Protein AF-A0A2V9J237-F1 (afdb_monomer_lite)

Radius of gyration: 21.01 Å; chains: 1; bounding box: 44×22×63 Å

Structure (mmCIF, N/CA/C/O backbone):
data_AF-A0A2V9J237-F1
#
_entry.id   AF-A0A2V9J237-F1
#
loop_
_atom_site.group_PDB
_atom_sit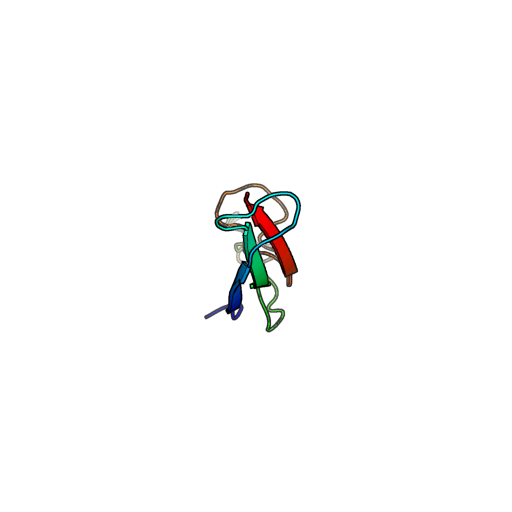e.id
_atom_site.type_symbol
_atom_site.label_atom_id
_atom_site.label_alt_id
_atom_site.label_comp_id
_atom_site.label_asym_id
_atom_site.label_entity_id
_atom_site.label_seq_id
_atom_site.pdbx_PDB_ins_code
_atom_site.Cartn_x
_atom_site.Cartn_y
_atom_site.Cartn_z
_atom_site.occupancy
_atom_site.B_iso_or_equiv
_atom_site.auth_seq_id
_atom_site.auth_comp_id
_atom_site.auth_asym_id
_atom_site.auth_atom_id
_atom_site.pdbx_PDB_model_num
ATOM 1 N N . MET A 1 1 ? 0.750 -11.411 -13.056 1.00 48.19 1 MET A N 1
ATOM 2 C CA . MET A 1 1 ? 0.598 -11.005 -11.642 1.00 48.19 1 MET A CA 1
ATOM 3 C C . MET A 1 1 ? 1.967 -10.592 -11.127 1.00 48.19 1 MET A C 1
ATOM 5 O O . MET A 1 1 ? 2.795 -11.453 -10.869 1.00 48.19 1 MET A O 1
ATOM 9 N N . ILE A 1 2 ? 2.251 -9.291 -11.101 1.00 54.50 2 ILE A N 1
ATOM 10 C CA . ILE A 1 2 ? 3.486 -8.728 -10.537 1.00 54.50 2 ILE A CA 1
ATOM 11 C C . ILE A 1 2 ? 3.096 -8.134 -9.186 1.00 54.50 2 ILE A C 1
ATOM 13 O O . ILE A 1 2 ? 2.171 -7.334 -9.160 1.00 54.50 2 ILE A O 1
ATOM 17 N N . GLY A 1 3 ? 3.775 -8.546 -8.110 1.00 64.94 3 GLY A N 1
ATOM 18 C CA . GLY A 1 3 ? 3.515 -8.079 -6.746 1.00 64.94 3 GLY A CA 1
ATOM 19 C C . GLY A 1 3 ? 2.205 -8.626 -6.172 1.00 64.94 3 GLY A C 1
ATOM 20 O O . GLY A 1 3 ? 1.120 -8.239 -6.584 1.00 64.94 3 GLY A O 1
ATOM 21 N N . THR A 1 4 ? 2.284 -9.562 -5.226 1.00 78.25 4 THR A N 1
ATOM 22 C CA . THR A 1 4 ? 1.096 -9.962 -4.458 1.00 78.25 4 THR A CA 1
ATOM 23 C C . THR A 1 4 ? 0.803 -8.883 -3.428 1.00 78.25 4 THR A C 1
ATOM 25 O O . THR A 1 4 ? 1.616 -8.675 -2.523 1.00 78.25 4 THR A O 1
ATOM 28 N N . ASP A 1 5 ? -0.353 -8.244 -3.555 1.00 85.69 5 ASP A N 1
ATOM 29 C CA . ASP A 1 5 ? -0.857 -7.277 -2.586 1.00 85.69 5 ASP A CA 1
ATOM 30 C C . ASP A 1 5 ? -1.875 -7.955 -1.672 1.00 85.69 5 ASP A C 1
ATOM 32 O O . ASP A 1 5 ? -2.728 -8.723 -2.126 1.00 85.69 5 ASP A O 1
ATOM 36 N N . TRP A 1 6 ? -1.786 -7.687 -0.372 1.00 86.44 6 TRP A N 1
ATOM 37 C CA . TRP A 1 6 ? -2.744 -8.208 0.595 1.00 86.44 6 TRP A CA 1
ATOM 38 C C . TRP A 1 6 ? -2.987 -7.229 1.735 1.00 86.44 6 TRP A C 1
ATOM 40 O O . TRP A 1 6 ? -2.116 -6.446 2.118 1.00 86.44 6 TRP A O 1
ATOM 50 N N . ALA A 1 7 ? -4.188 -7.305 2.303 1.00 90.69 7 ALA A N 1
ATOM 51 C CA . ALA A 1 7 ? -4.589 -6.503 3.444 1.00 90.69 7 ALA A CA 1
ATOM 52 C C . ALA A 1 7 ? -5.357 -7.353 4.457 1.00 90.69 7 ALA A C 1
ATOM 54 O O . ALA A 1 7 ? -6.162 -8.211 4.095 1.00 90.69 7 ALA A O 1
ATOM 55 N N . LEU A 1 8 ? -5.118 -7.079 5.735 1.00 94.19 8 LEU A N 1
ATOM 56 C CA . LEU A 1 8 ? -5.857 -7.618 6.868 1.00 94.19 8 LEU A CA 1
ATOM 57 C C . LEU A 1 8 ? -6.407 -6.451 7.679 1.00 94.19 8 LEU A C 1
ATOM 59 O O . LEU A 1 8 ? -5.693 -5.487 7.954 1.00 94.19 8 LEU A O 1
ATOM 63 N N . TRP A 1 9 ? -7.668 -6.532 8.089 1.00 95.00 9 TRP A N 1
ATOM 64 C CA . TRP A 1 9 ? -8.262 -5.517 8.950 1.00 95.00 9 TRP A CA 1
ATOM 65 C C . TRP A 1 9 ? -9.214 -6.123 9.970 1.00 95.00 9 TRP A C 1
ATOM 67 O O . TRP A 1 9 ? -9.782 -7.202 9.777 1.00 95.00 9 TRP A O 1
ATOM 77 N N . ARG A 1 10 ? -9.386 -5.405 11.078 1.00 96.06 10 ARG A N 1
ATOM 78 C CA . ARG A 1 10 ? -10.344 -5.749 12.122 1.00 96.06 10 ARG A CA 1
ATOM 79 C C . ARG A 1 10 ? -10.893 -4.495 12.775 1.00 96.06 10 ARG A C 1
ATOM 81 O O . ARG A 1 10 ? -10.182 -3.512 12.971 1.00 96.06 10 ARG A O 1
ATOM 88 N N . GLU A 1 11 ? -12.159 -4.578 13.148 1.00 95.88 11 GLU A N 1
ATOM 89 C CA . GLU A 1 11 ? -12.859 -3.530 13.873 1.00 95.88 11 GLU A CA 1
ATOM 90 C C . GLU A 1 11 ? -13.270 -4.031 15.255 1.00 95.88 11 GLU A C 1
ATOM 92 O O . GLU A 1 11 ? -13.725 -5.169 15.412 1.00 95.88 11 GLU A O 1
ATOM 97 N N . PHE A 1 12 ? -13.123 -3.165 16.250 1.00 93.19 12 PHE A N 1
ATOM 98 C CA . PHE A 1 12 ? -13.515 -3.407 17.628 1.00 93.19 12 PHE A CA 1
ATOM 99 C C . PHE A 1 12 ? -14.426 -2.281 18.085 1.00 93.19 12 PHE A C 1
ATOM 101 O O . PHE A 1 12 ? -14.104 -1.105 17.925 1.00 93.19 12 PHE A O 1
ATOM 108 N N . ARG A 1 13 ? -15.560 -2.650 18.675 1.00 93.00 13 ARG A N 1
ATOM 109 C CA . ARG A 1 13 ? -16.505 -1.711 19.277 1.00 93.00 13 ARG A CA 1
ATOM 110 C C . ARG A 1 13 ? -16.486 -1.902 20.780 1.00 93.00 13 ARG A C 1
ATOM 112 O O . ARG A 1 13 ? -16.664 -3.023 21.253 1.00 93.00 13 ARG A O 1
ATOM 119 N N . PHE A 1 14 ? -16.249 -0.830 21.521 1.00 89.06 14 PHE A N 1
ATOM 120 C CA . PHE A 1 14 ? -16.223 -0.862 22.978 1.00 89.06 14 PHE A CA 1
ATOM 121 C C . PHE A 1 14 ? -16.731 0.447 23.570 1.00 89.06 14 PHE A C 1
ATOM 123 O O . PHE A 1 14 ? -16.777 1.484 22.915 1.00 89.06 14 PHE A O 1
ATOM 130 N N . LYS A 1 15 ? -17.142 0.390 24.835 1.00 88.56 15 LYS A N 1
ATOM 131 C CA . LYS A 1 15 ? -17.528 1.571 25.606 1.00 88.56 15 LYS A CA 1
ATOM 132 C C . LYS A 1 15 ? -16.298 2.088 26.336 1.00 88.56 15 LYS A C 1
ATOM 134 O O . LYS A 1 15 ? -15.575 1.302 26.945 1.00 88.56 15 LYS A O 1
ATOM 139 N N . THR A 1 16 ? -16.066 3.393 26.292 1.00 81.00 16 THR A N 1
ATOM 140 C CA . THR A 1 16 ? -14.990 4.051 27.041 1.00 81.00 16 THR A CA 1
ATOM 141 C C . THR A 1 16 ? -15.572 5.025 28.064 1.00 81.00 16 THR A C 1
ATOM 143 O O . THR A 1 16 ? -16.717 5.456 27.922 1.00 81.00 16 THR A O 1
ATOM 146 N N . PRO A 1 17 ? -14.810 5.423 29.099 1.00 79.62 17 PRO A N 1
ATOM 147 C CA . PRO A 1 17 ? -15.240 6.490 30.003 1.00 79.62 17 PRO A CA 1
ATOM 148 C C . PRO A 1 17 ? -15.519 7.819 29.280 1.00 79.62 17 PRO A C 1
ATOM 150 O O . PRO A 1 17 ? -16.374 8.578 29.723 1.00 79.62 17 PRO A O 1
ATOM 153 N N . LEU A 1 18 ? -14.821 8.067 28.164 1.00 75.25 18 LEU A N 1
ATOM 154 C CA . LEU A 1 18 ? -14.955 9.255 27.312 1.00 75.25 18 LEU A CA 1
ATOM 155 C C . LEU A 1 18 ? -16.153 9.170 26.350 1.00 75.25 18 LEU A C 1
ATOM 157 O O . LEU A 1 18 ? -16.725 10.196 26.004 1.00 75.25 18 LEU A O 1
ATOM 161 N N . ASN A 1 19 ? -16.554 7.963 25.943 1.00 76.38 19 ASN A N 1
ATOM 162 C CA . ASN A 1 19 ? -17.724 7.720 25.106 1.00 76.38 19 ASN A CA 1
ATOM 163 C C . ASN A 1 19 ? -18.421 6.411 25.513 1.00 76.38 19 ASN A C 1
ATOM 165 O O . ASN A 1 19 ? -17.959 5.302 25.214 1.00 76.38 19 ASN A O 1
ATOM 169 N N . ARG A 1 20 ? -19.559 6.559 26.198 1.00 74.31 20 ARG A N 1
ATOM 170 C CA . ARG A 1 20 ? -20.337 5.456 26.786 1.00 74.31 20 ARG A CA 1
ATOM 171 C C . ARG A 1 20 ? -21.181 4.681 25.776 1.00 74.31 20 ARG A C 1
ATOM 173 O O . ARG A 1 20 ? -21.689 3.614 26.130 1.00 74.31 20 ARG A O 1
ATOM 180 N N . GLU A 1 21 ? -21.340 5.192 24.560 1.00 74.94 21 GLU A N 1
ATOM 181 C CA . GLU A 1 21 ? -22.258 4.611 23.583 1.00 74.94 21 GLU A CA 1
ATOM 182 C C . GLU A 1 21 ? -21.542 3.669 22.622 1.00 74.94 21 GLU A C 1
ATOM 184 O O . GLU A 1 21 ? -21.894 2.487 22.576 1.00 74.94 21 GLU A O 1
ATOM 189 N N . ASN A 1 22 ? -20.526 4.140 21.886 1.00 82.56 22 ASN A N 1
ATOM 190 C CA . ASN A 1 22 ? -19.868 3.304 20.879 1.00 82.56 22 ASN A CA 1
ATOM 191 C C . ASN A 1 22 ? -18.518 3.877 20.411 1.00 82.56 22 ASN A C 1
ATOM 193 O O . ASN A 1 22 ? -18.449 4.593 19.418 1.00 82.56 22 ASN A O 1
ATOM 197 N N . THR A 1 23 ? -17.423 3.531 21.089 1.00 90.62 23 THR A N 1
ATOM 198 C CA . THR A 1 23 ? -16.075 3.797 20.563 1.00 90.62 23 THR A CA 1
ATOM 199 C C . THR A 1 23 ? -15.709 2.722 19.541 1.00 90.62 23 THR A C 1
ATOM 201 O O . THR A 1 23 ? -15.800 1.529 19.839 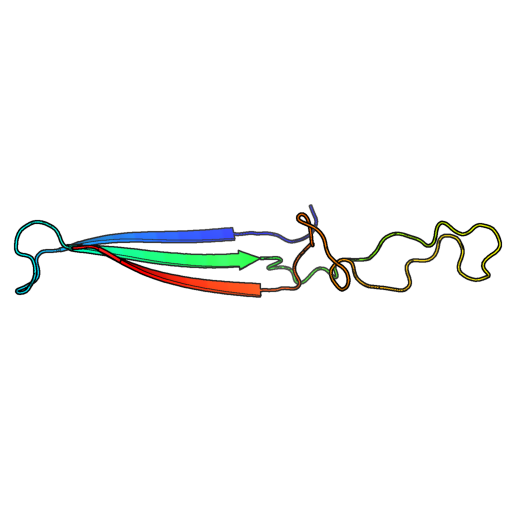1.00 90.62 23 THR A O 1
ATOM 204 N N . LEU A 1 24 ? -15.281 3.131 18.345 1.00 93.19 24 LEU A N 1
ATOM 205 C CA . LEU A 1 24 ? -14.834 2.241 17.273 1.00 93.19 24 LEU A CA 1
ATOM 20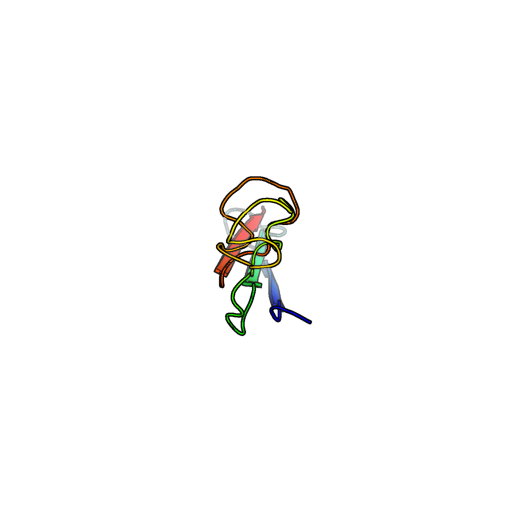6 C C . LEU A 1 24 ? -13.314 2.343 17.106 1.00 93.19 24 LEU A C 1
ATOM 208 O O . LEU A 1 24 ? -12.788 3.414 16.810 1.00 93.19 24 LEU A O 1
ATOM 212 N N . LEU A 1 25 ? -12.622 1.213 17.246 1.00 93.62 25 LEU A N 1
ATOM 213 C CA . LEU A 1 25 ? -11.212 1.048 16.904 1.00 93.62 25 LEU A CA 1
ATOM 214 C C . LEU A 1 25 ? -11.098 0.203 15.640 1.00 93.62 25 LEU A C 1
ATOM 216 O O . LEU A 1 25 ? -11.566 -0.933 15.603 1.00 93.62 25 LEU A O 1
ATOM 220 N N . GLN A 1 26 ? -10.438 0.740 14.624 1.00 96.50 26 GLN A N 1
ATOM 221 C CA . GLN A 1 26 ? -10.146 0.044 13.378 1.00 96.50 26 GLN A CA 1
ATOM 222 C C . GLN A 1 26 ? -8.637 -0.146 13.264 1.00 96.50 26 GLN A C 1
ATOM 224 O O . GLN A 1 26 ? -7.869 0.802 13.431 1.00 96.50 26 GLN A O 1
ATOM 229 N N . ILE A 1 27 ? -8.227 -1.375 12.969 1.00 96.94 27 ILE A N 1
ATOM 230 C CA . ILE A 1 27 ? -6.839 -1.748 12.708 1.00 96.94 27 ILE A CA 1
ATOM 231 C C . ILE A 1 27 ? -6.774 -2.270 11.280 1.00 96.94 27 ILE A C 1
ATOM 233 O O . ILE A 1 27 ? -7.574 -3.130 10.907 1.00 96.94 27 ILE A O 1
ATOM 237 N N . ARG A 1 28 ? -5.820 -1.775 10.494 1.00 96.75 28 ARG A N 1
ATOM 238 C CA . ARG A 1 28 ? -5.567 -2.227 9.126 1.00 96.75 28 ARG A CA 1
ATOM 239 C C . ARG A 1 28 ? -4.071 -2.410 8.910 1.00 96.75 28 ARG A C 1
ATOM 241 O O . ARG A 1 28 ? -3.277 -1.542 9.262 1.00 96.75 28 ARG A O 1
ATOM 248 N N . TRP A 1 29 ? -3.709 -3.541 8.328 1.00 95.06 29 TRP A N 1
ATOM 249 C CA . TRP A 1 29 ? -2.354 -3.881 7.931 1.00 95.06 29 TRP A CA 1
ATOM 250 C C . TRP A 1 29 ? -2.355 -4.243 6.454 1.00 95.06 29 TRP A C 1
ATOM 252 O O . TRP A 1 29 ? -3.095 -5.128 6.029 1.00 95.06 29 TRP A O 1
ATOM 262 N N . GLU A 1 30 ? -1.535 -3.551 5.678 1.00 93.06 30 GLU A N 1
ATOM 263 C CA . GLU A 1 30 ? -1.449 -3.697 4.231 1.00 93.06 30 GLU A CA 1
ATOM 264 C C . GLU A 1 30 ? -0.011 -3.976 3.826 1.00 93.06 30 GLU A C 1
ATOM 266 O O . GLU A 1 30 ? 0.932 -3.384 4.358 1.00 93.06 30 GLU A O 1
ATOM 271 N N . ASN A 1 31 ? 0.156 -4.885 2.875 1.00 89.69 31 ASN A N 1
ATOM 272 C CA . ASN A 1 31 ? 1.441 -5.196 2.281 1.00 89.69 31 ASN A CA 1
ATOM 273 C C . ASN A 1 31 ? 1.297 -5.131 0.770 1.00 89.69 31 ASN A C 1
ATOM 275 O O . ASN A 1 31 ? 0.494 -5.851 0.177 1.00 89.69 31 ASN A O 1
ATOM 279 N N . PHE A 1 32 ? 2.113 -4.273 0.176 1.00 86.50 32 PHE A N 1
ATOM 280 C CA . PHE A 1 32 ? 2.202 -4.065 -1.256 1.00 86.50 32 PHE A CA 1
ATOM 281 C C . PHE A 1 32 ? 3.477 -4.713 -1.763 1.00 86.50 32 PHE A C 1
ATOM 283 O O . PHE A 1 32 ? 4.536 -4.583 -1.134 1.00 86.50 32 PHE A O 1
ATOM 290 N N . ASN A 1 33 ? 3.381 -5.401 -2.897 1.00 82.12 33 ASN A N 1
ATOM 291 C CA . ASN A 1 33 ? 4.494 -6.111 -3.505 1.00 82.12 33 ASN A CA 1
ATOM 292 C C . ASN A 1 33 ? 5.182 -7.062 -2.501 1.00 82.12 33 ASN A C 1
ATOM 294 O O . ASN A 1 33 ? 6.395 -7.012 -2.280 1.00 82.12 33 ASN A O 1
ATOM 298 N N . ALA A 1 34 ? 4.397 -7.942 -1.866 1.00 80.25 34 ALA A N 1
ATOM 299 C CA . ALA A 1 34 ? 4.879 -8.844 -0.815 1.00 80.25 34 ALA A CA 1
ATOM 300 C C . ALA A 1 34 ? 6.006 -9.783 -1.290 1.00 80.25 34 ALA A C 1
ATOM 302 O O . ALA A 1 34 ? 6.865 -10.173 -0.502 1.00 80.25 34 ALA A O 1
ATOM 303 N N . LEU A 1 35 ? 6.029 -10.098 -2.590 1.00 84.12 35 LEU A N 1
ATOM 304 C CA . LEU A 1 35 ? 7.063 -10.915 -3.235 1.00 84.12 35 LEU A CA 1
ATOM 305 C C . LEU A 1 35 ? 8.286 -10.106 -3.702 1.00 84.12 35 LEU A C 1
ATOM 307 O O . LEU A 1 35 ? 9.202 -10.673 -4.288 1.00 84.12 35 LEU A O 1
ATOM 311 N N . ASN A 1 36 ? 8.322 -8.796 -3.434 1.00 81.19 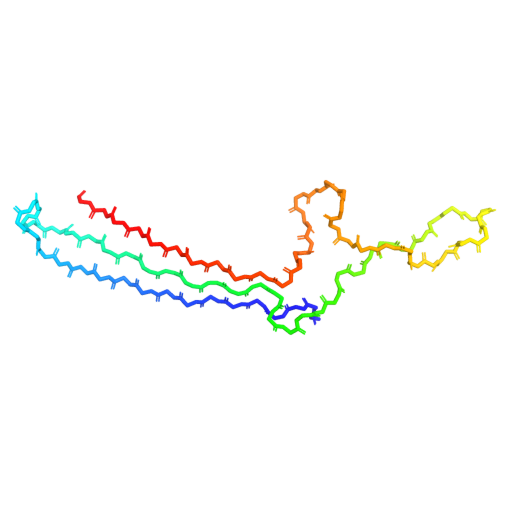36 ASN A N 1
ATOM 312 C CA . ASN A 1 36 ? 9.434 -7.902 -3.754 1.00 81.19 36 ASN A CA 1
ATOM 313 C C . ASN A 1 36 ? 9.875 -7.951 -5.230 1.00 81.19 36 ASN A C 1
ATOM 315 O O . ASN A 1 36 ? 11.066 -7.925 -5.538 1.00 81.19 36 ASN A O 1
ATOM 319 N N . HIS A 1 37 ? 8.922 -8.036 -6.157 1.00 82.00 37 HIS A N 1
ATOM 320 C CA . HIS A 1 37 ? 9.220 -7.946 -7.580 1.00 82.00 37 HIS A CA 1
ATOM 321 C C . HIS A 1 37 ? 9.679 -6.529 -7.922 1.00 82.00 37 HIS A C 1
ATOM 323 O O . HIS A 1 37 ? 9.044 -5.551 -7.526 1.00 82.00 37 HIS A O 1
ATOM 329 N N . ALA A 1 38 ? 10.781 -6.413 -8.663 1.00 79.75 38 ALA A N 1
ATOM 330 C CA . ALA A 1 38 ? 11.269 -5.118 -9.110 1.00 79.75 38 ALA A CA 1
ATOM 331 C C . ALA A 1 38 ? 10.252 -4.494 -10.084 1.00 79.75 38 ALA A C 1
ATOM 333 O O . ALA A 1 38 ? 9.916 -5.130 -11.088 1.00 79.75 38 ALA A O 1
ATOM 334 N N . PRO A 1 39 ? 9.755 -3.273 -9.821 1.00 76.69 39 PRO A N 1
ATOM 335 C CA . PRO A 1 39 ? 8.911 -2.575 -10.775 1.00 76.69 39 PRO A CA 1
ATOM 336 C C . PRO A 1 39 ? 9.801 -2.091 -11.923 1.00 76.69 39 PRO A C 1
ATOM 338 O O . PRO A 1 39 ? 10.478 -1.077 -11.802 1.00 76.69 39 PRO A O 1
ATOM 341 N N . LEU A 1 40 ? 9.883 -2.853 -13.013 1.00 81.19 40 LEU A N 1
ATOM 342 C CA . LEU A 1 40 ? 10.695 -2.499 -14.179 1.00 81.19 40 LEU A CA 1
ATOM 343 C C . LEU A 1 40 ? 10.025 -1.375 -14.974 1.00 81.19 40 LEU A C 1
ATOM 345 O O . LEU A 1 40 ? 8.817 -1.424 -15.199 1.00 81.19 40 LEU A O 1
ATOM 349 N N . GLY A 1 41 ? 10.807 -0.368 -15.370 1.00 77.50 41 GLY A N 1
ATOM 350 C CA . GLY A 1 41 ? 10.350 0.747 -16.196 1.00 77.50 41 GLY A CA 1
ATOM 351 C C . GLY A 1 41 ? 9.973 0.325 -17.614 1.00 77.50 41 GLY A C 1
ATOM 352 O O . GLY A 1 41 ? 10.136 -0.830 -18.010 1.00 77.50 41 GLY A O 1
ATOM 353 N N . GLU A 1 42 ? 9.479 1.279 -18.397 1.00 83.69 42 GLU A N 1
ATOM 354 C CA . GLU A 1 42 ? 9.207 1.025 -19.809 1.00 83.69 42 GLU A CA 1
ATOM 355 C C . GLU A 1 42 ? 10.519 0.903 -20.603 1.00 83.69 42 GLU A C 1
ATOM 357 O O . GLU A 1 42 ? 11.509 1.570 -20.274 1.00 83.69 42 GLU A O 1
ATOM 362 N N . PRO A 1 43 ? 10.560 0.051 -21.642 1.00 84.50 43 PRO A N 1
ATOM 363 C CA . PRO A 1 43 ? 11.686 0.005 -22.561 1.00 84.50 43 PRO A CA 1
ATOM 364 C C . PRO A 1 43 ? 11.897 1.359 -23.240 1.00 84.50 43 PRO A C 1
ATOM 366 O O . PRO A 1 43 ? 10.940 2.052 -23.576 1.00 84.50 43 PRO A O 1
ATOM 369 N N . ASN A 1 44 ? 13.151 1.714 -23.504 1.00 84.19 44 ASN A N 1
ATOM 370 C CA . ASN A 1 44 ? 13.474 2.920 -24.251 1.00 84.19 44 ASN A CA 1
ATOM 371 C C . ASN A 1 44 ? 12.872 2.862 -25.667 1.00 84.19 44 ASN A C 1
ATOM 373 O O . ASN A 1 44 ? 13.223 1.994 -26.468 1.00 84.19 44 ASN A O 1
ATOM 377 N N . THR A 1 45 ? 11.987 3.806 -25.979 1.00 88.81 45 THR A N 1
ATOM 378 C CA . THR A 1 45 ? 11.284 3.890 -27.267 1.00 88.81 45 THR A CA 1
ATOM 379 C C . THR A 1 45 ? 12.012 4.743 -28.309 1.00 88.81 45 THR A C 1
ATOM 381 O O . THR A 1 45 ? 11.521 4.888 -29.426 1.00 88.81 45 THR A O 1
ATOM 384 N N . VAL A 1 46 ? 13.158 5.336 -27.964 1.00 90.00 46 VAL A N 1
ATOM 385 C CA . VAL A 1 46 ? 13.961 6.179 -28.858 1.00 90.00 46 VAL A CA 1
ATOM 386 C C . VAL A 1 46 ? 14.776 5.278 -29.787 1.00 90.00 46 VAL A C 1
ATOM 388 O O . VAL A 1 46 ? 15.752 4.657 -29.370 1.00 90.00 46 VAL A O 1
ATOM 391 N N . THR A 1 47 ? 14.344 5.170 -31.043 1.00 86.88 47 THR A N 1
ATOM 392 C CA . THR A 1 47 ? 14.835 4.175 -32.014 1.00 86.88 47 THR A CA 1
ATOM 393 C C . THR A 1 47 ? 16.266 4.403 -32.497 1.00 86.88 47 THR A C 1
ATOM 395 O 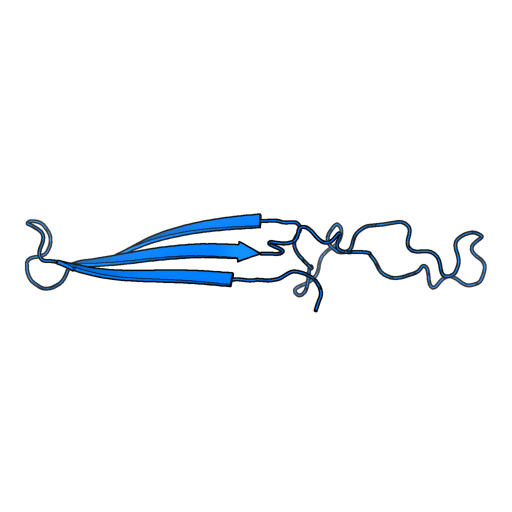O . THR A 1 47 ? 16.900 3.471 -32.976 1.00 86.88 47 THR A O 1
ATOM 398 N N . ASP A 1 48 ? 16.779 5.625 -32.386 1.00 91.94 48 ASP A N 1
ATOM 399 C CA . ASP A 1 48 ? 18.147 6.021 -32.737 1.00 91.94 48 ASP A CA 1
ATOM 400 C C . ASP A 1 48 ? 19.109 5.990 -31.534 1.00 91.94 48 ASP A C 1
ATOM 402 O O . ASP A 1 48 ? 20.292 6.307 -31.656 1.00 91.94 48 ASP A O 1
ATOM 406 N N . SER A 1 49 ? 18.629 5.566 -30.362 1.00 89.31 49 SER A N 1
ATOM 407 C CA . SER A 1 49 ? 19.450 5.387 -29.168 1.00 89.31 49 SER A CA 1
ATOM 408 C C . SER A 1 49 ? 20.166 4.035 -29.172 1.00 89.31 49 SER A C 1
ATOM 410 O O . SER A 1 49 ? 19.568 3.000 -29.457 1.00 89.31 49 SER A O 1
ATOM 412 N N . ALA A 1 50 ? 21.419 4.004 -28.707 1.00 90.00 50 ALA A N 1
ATOM 413 C CA . ALA A 1 50 ? 22.142 2.755 -28.431 1.00 90.00 50 ALA A CA 1
ATOM 414 C C . ALA A 1 50 ? 21.458 1.865 -27.369 1.00 90.00 50 ALA A C 1
ATOM 416 O O . ALA A 1 50 ? 21.806 0.696 -27.221 1.00 90.00 50 ALA A O 1
ATOM 417 N N . LEU A 1 51 ? 20.497 2.417 -26.623 1.00 88.56 51 LEU A N 1
ATOM 418 C CA . LEU A 1 51 ? 19.740 1.729 -25.579 1.00 88.56 51 LEU A CA 1
ATOM 419 C C . LEU A 1 51 ? 18.302 1.407 -26.019 1.00 88.56 51 LEU A C 1
ATOM 421 O O . LEU A 1 51 ? 17.477 1.080 -25.169 1.00 88.56 51 LEU A O 1
ATOM 425 N N . ALA A 1 52 ? 17.971 1.535 -27.310 1.00 90.00 52 ALA A N 1
ATOM 426 C CA . ALA A 1 52 ? 16.633 1.261 -27.837 1.00 90.00 52 ALA A CA 1
ATOM 427 C C . ALA A 1 52 ? 16.142 -0.146 -27.444 1.00 90.00 52 ALA A C 1
ATOM 429 O O . ALA A 1 52 ? 16.874 -1.132 -27.544 1.00 90.00 52 ALA A O 1
ATOM 430 N N . GLY A 1 53 ? 14.897 -0.243 -26.972 1.00 88.38 53 GLY A N 1
ATOM 431 C CA . GLY A 1 53 ? 14.277 -1.496 -26.534 1.00 88.38 53 GLY A CA 1
ATOM 432 C C . GLY A 1 53 ? 14.763 -2.037 -25.183 1.00 88.38 53 GLY A C 1
ATOM 433 O O . GLY A 1 53 ? 14.251 -3.059 -24.730 1.00 88.38 53 GLY A O 1
ATOM 434 N N . GLN A 1 54 ? 15.712 -1.375 -24.512 1.00 90.06 54 GLN A N 1
ATOM 435 C CA . GLN A 1 54 ? 16.200 -1.785 -23.192 1.00 90.06 54 GLN A CA 1
ATOM 436 C C . GLN A 1 54 ? 15.475 -1.044 -22.066 1.00 90.06 54 GLN A C 1
ATOM 438 O O . GLN A 1 54 ? 15.157 0.139 -22.187 1.00 90.06 54 GLN A O 1
ATOM 443 N N . ILE A 1 55 ? 15.255 -1.731 -20.944 1.00 85.25 55 ILE A N 1
ATOM 444 C CA . ILE A 1 55 ? 14.773 -1.120 -19.700 1.00 85.25 55 ILE A CA 1
ATOM 445 C C . ILE A 1 55 ? 15.993 -0.695 -18.882 1.00 85.25 55 ILE A C 1
ATOM 447 O O . ILE A 1 55 ? 16.787 -1.536 -18.467 1.00 85.25 55 ILE A O 1
ATOM 451 N N . THR A 1 56 ? 16.137 0.606 -18.639 1.00 83.00 56 THR A N 1
ATOM 452 C CA . THR A 1 56 ? 17.303 1.192 -17.948 1.00 83.00 56 THR A CA 1
ATOM 453 C C . THR A 1 56 ? 16.965 1.772 -16.573 1.00 83.00 56 THR A C 1
ATOM 455 O O . THR A 1 56 ? 17.835 2.316 -15.896 1.00 83.00 56 THR A O 1
ATOM 458 N N . GLY A 1 57 ? 15.709 1.646 -16.137 1.00 76.44 57 GLY A N 1
ATOM 459 C CA . GLY A 1 57 ? 15.225 2.204 -14.879 1.00 76.44 57 GLY A CA 1
ATOM 460 C C . GLY A 1 57 ? 14.069 1.416 -14.273 1.00 76.44 57 GLY A C 1
ATOM 461 O O . GLY A 1 57 ? 13.515 0.500 -14.881 1.00 76.44 57 GLY A O 1
ATOM 462 N N . LEU A 1 58 ? 13.714 1.788 -13.045 1.00 76.44 58 LEU A N 1
ATOM 463 C CA . LEU A 1 58 ? 12.563 1.252 -12.324 1.00 76.44 58 LEU A CA 1
ATOM 464 C C . LEU A 1 58 ? 11.330 2.131 -12.579 1.00 76.44 58 LEU A C 1
ATOM 466 O O . LEU A 1 58 ? 11.430 3.356 -12.645 1.00 76.44 58 LEU A O 1
ATOM 470 N N . LEU A 1 59 ? 10.161 1.510 -12.691 1.00 70.38 59 LEU A N 1
ATOM 471 C CA . LEU A 1 59 ? 8.870 2.182 -12.748 1.00 70.38 59 LEU A CA 1
ATOM 472 C C . LEU A 1 59 ? 8.569 2.761 -11.358 1.00 70.38 59 LEU A C 1
ATOM 474 O O . LEU A 1 59 ? 8.487 2.016 -10.385 1.00 70.38 59 LEU A O 1
ATOM 478 N N . GLY A 1 60 ? 8.428 4.085 -11.249 1.00 57.00 60 GLY A N 1
ATOM 479 C CA . GLY A 1 60 ? 8.071 4.752 -9.986 1.00 57.00 60 GLY A CA 1
ATOM 480 C C . GLY A 1 60 ? 9.011 5.864 -9.511 1.00 57.00 60 GLY A C 1
ATOM 481 O O . GLY A 1 60 ? 8.698 6.512 -8.517 1.00 57.00 60 GLY A O 1
ATOM 482 N N . THR A 1 61 ? 10.112 6.157 -10.210 1.00 51.34 61 THR A N 1
ATOM 483 C CA . THR A 1 61 ? 10.946 7.345 -9.921 1.00 51.34 61 THR A CA 1
ATOM 484 C C . THR A 1 61 ? 10.372 8.652 -10.476 1.00 51.34 61 THR A C 1
ATOM 486 O O . THR A 1 61 ? 10.763 9.723 -10.019 1.00 51.34 61 THR A O 1
ATOM 489 N N . PHE A 1 62 ? 9.411 8.596 -11.405 1.00 44.06 62 PHE A N 1
ATOM 490 C CA . PHE A 1 62 ? 8.824 9.777 -12.042 1.00 44.06 62 PHE A CA 1
ATOM 491 C C . PHE A 1 62 ? 7.294 9.647 -12.105 1.00 44.06 62 PHE A C 1
ATOM 493 O O . PHE A 1 62 ? 6.771 8.762 -12.771 1.00 44.06 62 PHE A O 1
ATOM 500 N N . LEU A 1 63 ? 6.600 10.501 -11.341 1.00 51.41 63 LEU A N 1
ATOM 501 C CA . LEU A 1 63 ? 5.167 10.845 -11.388 1.00 51.41 63 LEU A CA 1
ATOM 502 C C . LEU A 1 63 ? 4.237 9.966 -12.263 1.00 51.41 63 LEU A C 1
ATOM 504 O O . LEU A 1 63 ? 4.241 10.099 -13.484 1.00 51.41 63 LEU A O 1
ATOM 508 N N . LYS A 1 64 ? 3.298 9.231 -11.645 1.00 41.56 64 LYS A N 1
ATOM 509 C CA . LYS A 1 64 ? 1.866 9.190 -12.035 1.00 41.56 64 LYS A CA 1
ATOM 510 C C . LYS A 1 64 ? 1.081 8.222 -11.157 1.00 41.56 64 LYS A C 1
ATOM 512 O O . LYS A 1 64 ? 1.630 7.281 -10.601 1.00 41.56 64 LYS A O 1
ATOM 517 N N . ALA A 1 65 ? -0.225 8.452 -11.107 1.00 46.47 65 ALA A N 1
ATOM 518 C CA . ALA A 1 65 ? -1.281 7.767 -10.359 1.00 46.47 65 ALA A CA 1
ATOM 519 C C . ALA A 1 65 ? -1.358 6.217 -10.446 1.00 46.47 65 ALA A C 1
ATOM 521 O O . ALA A 1 65 ? -2.286 5.647 -9.890 1.00 46.47 65 ALA A O 1
ATOM 522 N N . ASN A 1 66 ? -0.406 5.546 -11.105 1.00 45.41 66 ASN A N 1
ATOM 523 C CA 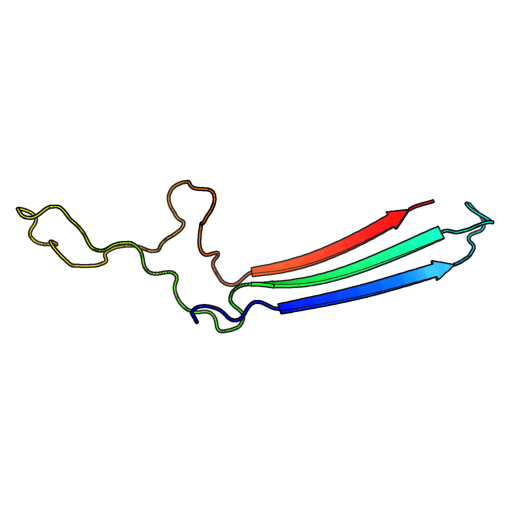. ASN A 1 66 ? -0.285 4.087 -11.242 1.00 45.41 66 ASN A CA 1
ATOM 524 C C . ASN A 1 66 ? 1.157 3.599 -10.983 1.00 45.41 66 ASN A C 1
ATOM 526 O O . ASN A 1 66 ? 1.615 2.637 -11.597 1.00 45.41 66 ASN A O 1
ATOM 530 N N . ALA A 1 67 ? 1.916 4.291 -10.126 1.00 53.50 67 ALA A N 1
ATOM 531 C CA . ALA A 1 67 ? 3.250 3.847 -9.736 1.00 53.50 67 ALA A CA 1
ATOM 532 C C . ALA A 1 67 ? 3.160 2.462 -9.074 1.00 53.50 67 ALA A C 1
ATOM 534 O O . ALA A 1 67 ? 2.519 2.315 -8.033 1.00 53.50 67 ALA A O 1
ATOM 535 N N . VAL A 1 68 ? 3.804 1.453 -9.670 1.00 58.06 68 VAL A N 1
ATOM 536 C CA . VAL A 1 68 ? 3.990 0.156 -9.011 1.00 58.06 68 VAL A CA 1
ATOM 537 C C . VAL A 1 68 ? 4.963 0.400 -7.869 1.00 58.06 68 VAL A C 1
ATOM 539 O O . VAL A 1 68 ? 6.139 0.698 -8.075 1.00 58.06 68 VAL A O 1
ATOM 542 N N . THR A 1 69 ? 4.440 0.372 -6.651 1.00 62.38 69 THR A N 1
ATOM 543 C CA . THR A 1 69 ? 5.214 0.676 -5.458 1.00 62.38 69 THR A CA 1
ATOM 544 C C . THR A 1 69 ? 6.263 -0.411 -5.223 1.00 62.38 69 THR A C 1
ATOM 546 O O . THR A 1 69 ? 6.036 -1.612 -5.405 1.00 62.38 69 THR A O 1
ATOM 549 N N . MET A 1 70 ? 7.456 0.013 -4.798 1.00 75.06 70 MET A N 1
ATOM 550 C CA . MET A 1 70 ? 8.411 -0.897 -4.163 1.00 75.06 70 MET A CA 1
ATOM 551 C C . MET A 1 70 ? 7.744 -1.596 -2.973 1.00 75.06 70 MET A C 1
ATOM 553 O O . MET A 1 70 ? 6.750 -1.094 -2.442 1.00 75.06 70 MET A O 1
ATOM 557 N N . ARG A 1 71 ? 8.300 -2.733 -2.527 1.00 83.31 71 ARG A N 1
ATOM 558 C CA . ARG A 1 71 ? 7.772 -3.454 -1.361 1.00 83.31 71 ARG A CA 1
ATOM 559 C C . ARG A 1 71 ? 7.561 -2.495 -0.196 1.00 83.31 71 ARG A C 1
ATOM 561 O O . ARG A 1 71 ? 8.517 -1.918 0.323 1.00 83.31 71 ARG A O 1
ATOM 568 N N . ARG A 1 72 ? 6.306 -2.364 0.221 1.00 84.44 72 ARG A N 1
ATOM 569 C CA . ARG A 1 72 ? 5.889 -1.426 1.257 1.00 84.44 72 ARG A CA 1
ATOM 570 C C . ARG A 1 72 ? 4.897 -2.098 2.182 1.00 84.44 72 ARG A C 1
ATOM 572 O O . ARG A 1 72 ? 3.999 -2.804 1.735 1.00 84.44 72 ARG A O 1
ATOM 579 N N . MET A 1 73 ? 5.063 -1.832 3.468 1.00 90.56 73 MET A N 1
ATOM 580 C CA . MET A 1 73 ? 4.143 -2.253 4.509 1.00 90.56 73 MET A CA 1
ATOM 581 C C . MET A 1 73 ? 3.544 -1.010 5.156 1.00 90.56 73 MET A C 1
ATOM 583 O O . MET A 1 73 ? 4.278 -0.082 5.500 1.00 90.56 73 MET A O 1
ATOM 587 N N . GLU A 1 74 ? 2.221 -0.986 5.280 1.00 92.31 74 GLU A N 1
ATOM 588 C CA . GLU A 1 74 ? 1.479 0.113 5.888 1.00 92.31 74 GLU A CA 1
ATOM 589 C C . GLU A 1 74 ? 0.627 -0.410 7.043 1.00 92.31 74 GLU A C 1
ATOM 591 O O . GLU A 1 74 ? -0.067 -1.424 6.933 1.00 92.31 74 GLU A O 1
ATOM 596 N N . PHE A 1 75 ? 0.689 0.301 8.165 1.00 95.50 75 PHE A N 1
ATOM 597 C CA . PHE A 1 75 ? -0.118 0.038 9.345 1.00 95.50 75 PHE A CA 1
ATOM 598 C C . PHE A 1 75 ? -0.960 1.272 9.652 1.00 95.50 75 PHE A C 1
ATOM 600 O O . PHE A 1 75 ? -0.425 2.364 9.837 1.00 95.50 75 PHE A O 1
ATOM 607 N N . THR A 1 76 ? -2.276 1.088 9.719 1.00 95.94 76 THR A N 1
ATOM 608 C CA . THR A 1 76 ? -3.232 2.155 10.012 1.00 95.94 76 THR A CA 1
ATOM 609 C C . THR A 1 76 ? -4.051 1.800 11.242 1.00 95.94 76 THR A C 1
ATOM 611 O O . THR A 1 76 ? -4.617 0.709 11.343 1.00 95.94 76 THR A O 1
ATOM 614 N N . LEU A 1 77 ? -4.161 2.764 12.153 1.00 95.44 77 LEU A N 1
ATOM 615 C CA . LEU A 1 77 ? -5.025 2.697 13.322 1.00 95.44 77 LEU A CA 1
ATOM 616 C C . LEU A 1 77 ? -5.955 3.908 13.323 1.00 95.44 77 LEU A C 1
ATOM 618 O O . LEU A 1 77 ? -5.498 5.045 13.214 1.00 95.44 77 LEU A O 1
ATOM 622 N N . ARG A 1 78 ? -7.261 3.666 13.443 1.00 94.38 78 ARG A N 1
ATOM 623 C CA . ARG A 1 78 ? -8.273 4.723 13.508 1.00 94.38 78 ARG A CA 1
ATOM 624 C C . ARG A 1 78 ? -9.158 4.532 14.727 1.00 94.38 78 ARG A C 1
ATOM 626 O O . ARG A 1 78 ? -9.683 3.445 14.952 1.00 94.38 78 ARG A O 1
ATOM 633 N N . LEU A 1 79 ? -9.331 5.611 15.479 1.00 92.19 79 LEU A N 1
ATOM 634 C CA . LEU A 1 79 ? -10.224 5.691 16.626 1.00 92.19 79 LEU A CA 1
ATOM 635 C C . LEU A 1 79 ? -11.342 6.688 16.310 1.00 92.19 79 LEU A C 1
ATOM 637 O O . LEU A 1 79 ? -11.066 7.793 15.843 1.00 92.19 79 LEU A O 1
ATOM 641 N N . GLN A 1 80 ? -12.590 6.286 16.527 1.00 89.81 80 GLN A N 1
ATOM 642 C CA . GLN A 1 80 ? -13.776 7.113 16.317 1.00 89.81 80 GLN A CA 1
ATOM 643 C C . GLN A 1 80 ? -14.665 7.056 17.564 1.00 89.81 80 GLN A C 1
ATOM 645 O O . GLN A 1 80 ? -14.881 5.976 18.123 1.00 89.81 80 GLN A O 1
ATOM 650 N N . PHE A 1 81 ? -15.156 8.222 17.986 1.00 86.62 81 PHE A N 1
ATOM 651 C CA . PHE A 1 81 ? -16.043 8.411 19.132 1.00 86.62 81 PHE A CA 1
ATOM 652 C C . PHE A 1 81 ? -17.392 8.942 18.648 1.00 86.62 81 PHE A C 1
ATOM 654 O O . PHE A 1 81 ? -17.381 9.722 17.670 1.00 86.62 81 PHE A O 1
#

Sequence (81 aa):
MIGTDWALWREFRFKTPLNRENTLLQIRWENFNALNHAPLGEPNTVTDSALAGQITGLLGTFLKANAVTMRRMEFTLRLQF

pLDDT: mean 81.22, std 14.4, range [41.56, 96.94]

Foldseek 3Di:
DQADKDKDKDKDWDADPVHRPTKIKIKMKIWTRQVQGFQFDAQDCPPPDPRHRHTPDHFAPDDDPPGRDGTDMDIDIDIDD

Secondary structure (DSSP, 8-state):
--S--EEEEEEEEE--SS-SS-EEEEEEEEEESTT----B-PPP--TTSTTTT---SBTTSS--TT--PPSEEEEEEEEE-